Protein AF-A0AAD5Y6G9-F1 (afdb_monomer_lite)

Structure (mmCIF, N/CA/C/O backbone):
data_AF-A0AAD5Y6G9-F1
#
_entry.id   AF-A0AAD5Y6G9-F1
#
loop_
_atom_site.group_PDB
_atom_site.id
_atom_site.type_symbol
_atom_site.label_atom_id
_atom_site.label_alt_id
_atom_site.label_comp_id
_atom_site.label_asym_id
_atom_site.label_entity_id
_atom_site.label_seq_id
_atom_site.pdbx_PDB_ins_code
_atom_site.Cartn_x
_atom_site.Cartn_y
_atom_site.Cartn_z
_atom_site.occupancy
_atom_site.B_iso_or_equiv
_atom_site.auth_seq_id
_atom_site.auth_comp_id
_atom_site.auth_asym_id
_atom_site.auth_atom_id
_atom_site.pdbx_PDB_model_num
ATOM 1 N N . MET A 1 1 ? 22.930 -16.670 -35.985 1.00 41.59 1 MET A N 1
ATOM 2 C CA . MET A 1 1 ? 23.671 -15.405 -35.777 1.00 41.59 1 MET A CA 1
ATOM 3 C C . MET A 1 1 ? 22.988 -14.618 -34.659 1.00 41.59 1 MET A C 1
ATOM 5 O O . MET A 1 1 ? 22.181 -13.734 -34.902 1.00 41.59 1 MET A O 1
ATOM 9 N N . ILE A 1 2 ? 23.241 -15.042 -33.420 1.00 37.28 2 ILE A N 1
ATOM 10 C CA . ILE A 1 2 ? 22.663 -14.499 -32.184 1.00 37.28 2 ILE A CA 1
ATOM 11 C C . ILE A 1 2 ? 23.531 -13.312 -31.764 1.00 37.28 2 ILE A C 1
ATOM 13 O O . ILE A 1 2 ? 24.678 -13.501 -31.360 1.00 37.28 2 ILE A O 1
ATOM 17 N N . ARG A 1 3 ? 23.022 -12.082 -31.892 1.00 32.88 3 ARG A N 1
ATOM 18 C CA . ARG A 1 3 ? 23.710 -10.903 -31.353 1.00 32.88 3 ARG A CA 1
ATOM 19 C C . ARG A 1 3 ? 23.477 -10.851 -29.844 1.00 32.88 3 ARG A C 1
ATOM 21 O O . ARG A 1 3 ? 22.443 -10.381 -29.385 1.00 32.88 3 ARG A O 1
ATOM 28 N N . ARG A 1 4 ? 24.460 -11.347 -29.086 1.00 37.88 4 ARG A N 1
ATOM 29 C CA . ARG A 1 4 ? 24.641 -11.032 -27.663 1.00 37.88 4 ARG A CA 1
ATOM 30 C C . ARG A 1 4 ? 24.775 -9.512 -27.534 1.00 37.88 4 ARG A C 1
ATOM 32 O O . ARG A 1 4 ? 25.824 -8.963 -27.858 1.00 37.88 4 ARG A O 1
ATOM 39 N N . VAL A 1 5 ? 23.717 -8.833 -27.100 1.00 40.75 5 VAL A N 1
ATOM 40 C CA . VAL A 1 5 ? 23.843 -7.476 -26.558 1.00 40.75 5 VAL A CA 1
ATOM 41 C C . VAL A 1 5 ? 24.524 -7.584 -25.193 1.00 40.75 5 VAL A C 1
ATOM 43 O O . VAL A 1 5 ? 24.158 -8.460 -24.405 1.00 40.75 5 VAL A O 1
ATOM 46 N N . PRO A 1 6 ? 25.560 -6.775 -24.929 1.00 34.53 6 PRO A N 1
ATOM 47 C CA . PRO A 1 6 ? 26.342 -6.890 -23.713 1.00 34.53 6 PRO A CA 1
ATOM 48 C C . PRO A 1 6 ? 25.451 -6.610 -22.506 1.00 34.53 6 PRO A C 1
ATOM 50 O O . PRO A 1 6 ? 24.761 -5.593 -22.442 1.00 34.53 6 PRO A O 1
ATOM 53 N N . PHE A 1 7 ? 25.508 -7.530 -21.545 1.00 39.62 7 PHE A N 1
ATOM 54 C CA . PHE A 1 7 ? 25.042 -7.389 -20.173 1.00 39.62 7 PHE A CA 1
ATOM 55 C C . PHE A 1 7 ? 25.873 -6.282 -19.504 1.00 39.62 7 PHE A C 1
ATOM 57 O O . PHE A 1 7 ? 26.798 -6.537 -18.736 1.00 39.62 7 PHE A O 1
ATOM 64 N N . GLN A 1 8 ? 25.624 -5.029 -19.892 1.00 39.97 8 GLN A N 1
ATOM 65 C CA . GLN A 1 8 ? 26.139 -3.873 -19.184 1.00 39.97 8 GLN A CA 1
ATOM 66 C C . GLN A 1 8 ? 25.417 -3.824 -17.849 1.00 39.97 8 GLN A C 1
ATOM 68 O O . GLN A 1 8 ? 24.223 -3.553 -17.756 1.00 39.97 8 GLN A O 1
ATOM 73 N N . LEU A 1 9 ? 26.196 -4.156 -16.830 1.00 42.56 9 LEU A N 1
ATOM 74 C CA . LEU A 1 9 ? 25.946 -4.003 -15.413 1.00 42.56 9 LEU A CA 1
ATOM 75 C C . LEU A 1 9 ? 25.438 -2.574 -15.136 1.00 42.56 9 LEU A C 1
ATOM 77 O O . LEU A 1 9 ? 26.214 -1.645 -14.907 1.00 42.56 9 LEU A O 1
ATOM 81 N N . ILE A 1 10 ? 24.122 -2.381 -15.203 1.00 44.53 10 ILE A N 1
ATOM 82 C CA . ILE A 1 10 ? 23.460 -1.144 -14.792 1.00 44.53 10 ILE A CA 1
ATOM 83 C C . ILE A 1 10 ? 23.625 -1.064 -13.280 1.00 44.53 10 ILE A C 1
ATOM 85 O O . ILE A 1 10 ? 22.983 -1.792 -12.525 1.00 44.53 10 ILE A O 1
ATOM 89 N N . LYS A 1 11 ? 24.544 -0.203 -12.834 1.00 32.78 11 LYS A N 1
ATOM 90 C CA . LYS A 1 11 ? 24.701 0.127 -11.419 1.00 32.78 11 LYS A CA 1
ATOM 91 C C . LYS A 1 11 ? 23.353 0.657 -10.900 1.00 32.78 11 LYS A C 1
ATOM 93 O O . LYS A 1 11 ? 22.918 1.714 -11.361 1.00 32.78 11 LYS A O 1
ATOM 98 N N . PRO A 1 12 ? 22.716 -0.005 -9.920 1.00 44.34 12 PRO A N 1
ATOM 99 C CA . PRO A 1 12 ? 21.360 0.315 -9.466 1.00 44.34 12 PRO A CA 1
ATOM 100 C C . PRO A 1 12 ? 21.235 1.641 -8.687 1.00 44.34 12 PRO A C 1
ATOM 102 O O . PRO A 1 12 ? 20.154 1.955 -8.205 1.00 44.34 12 PRO A O 1
ATOM 105 N N . GLN A 1 13 ? 22.300 2.445 -8.560 1.00 43.25 13 GLN A N 1
ATOM 106 C CA . GLN A 1 13 ? 22.300 3.658 -7.725 1.00 43.25 13 GLN A CA 1
ATOM 107 C C . GLN A 1 13 ? 22.278 5.008 -8.470 1.00 43.25 13 GLN A C 1
ATOM 109 O O . GLN A 1 13 ? 22.077 6.032 -7.824 1.00 43.25 13 GLN A O 1
ATOM 114 N N . TYR A 1 14 ? 22.429 5.070 -9.801 1.00 45.09 14 TYR A N 1
ATOM 115 C CA . TYR A 1 14 ? 22.609 6.366 -10.496 1.00 45.09 14 TYR A CA 1
ATOM 116 C C . TYR A 1 14 ? 21.434 6.846 -11.364 1.00 45.09 14 TYR A C 1
ATOM 118 O O . TYR A 1 14 ? 21.428 8.002 -11.784 1.00 45.09 14 TYR A O 1
ATOM 126 N N . GLN A 1 15 ? 20.390 6.037 -11.559 1.00 44.78 15 GLN A N 1
ATOM 127 C CA . GLN A 1 15 ? 19.174 6.466 -12.272 1.00 44.78 15 GLN A CA 1
ATOM 128 C C . GLN A 1 15 ? 18.198 7.252 -11.366 1.00 44.78 15 GLN A C 1
ATOM 130 O O . GLN A 1 15 ? 17.285 7.911 -11.858 1.00 44.78 15 GLN A O 1
ATOM 135 N N . CYS A 1 16 ? 18.391 7.232 -10.040 1.00 43.19 16 CYS A N 1
ATOM 136 C CA . CYS A 1 16 ? 17.477 7.878 -9.089 1.00 43.19 16 CYS A CA 1
ATOM 137 C C . CYS A 1 16 ? 17.614 9.410 -9.019 1.00 43.19 16 CYS A C 1
ATOM 139 O O . CYS A 1 16 ? 16.714 10.073 -8.510 1.00 43.19 16 CYS A O 1
ATOM 141 N N . ARG A 1 17 ? 18.703 10.014 -9.530 1.00 45.12 17 ARG A N 1
ATOM 142 C CA . ARG A 1 17 ? 18.962 11.455 -9.321 1.00 45.12 17 ARG A CA 1
ATOM 143 C C . ARG A 1 17 ? 18.499 12.381 -10.451 1.00 45.12 17 ARG A C 1
ATOM 145 O O . ARG A 1 17 ? 18.230 13.548 -10.177 1.00 45.12 17 ARG A O 1
ATOM 152 N N . SER A 1 18 ? 18.356 11.907 -11.694 1.00 42.53 18 SER A N 1
ATOM 153 C CA . SER A 1 18 ? 17.801 12.743 -12.781 1.00 42.53 18 SER A CA 1
ATOM 154 C C . SER A 1 18 ? 16.269 12.725 -12.817 1.00 42.53 18 SER A C 1
ATOM 156 O O . SER A 1 18 ? 15.650 13.701 -13.236 1.00 42.53 18 SER A O 1
ATOM 158 N N . MET A 1 19 ? 15.645 11.661 -12.304 1.00 46.53 19 MET A N 1
ATOM 159 C CA . MET A 1 19 ? 14.195 11.467 -12.370 1.00 46.53 19 MET A CA 1
ATOM 160 C C . MET A 1 19 ? 13.422 12.269 -11.314 1.00 46.53 19 MET A C 1
ATOM 162 O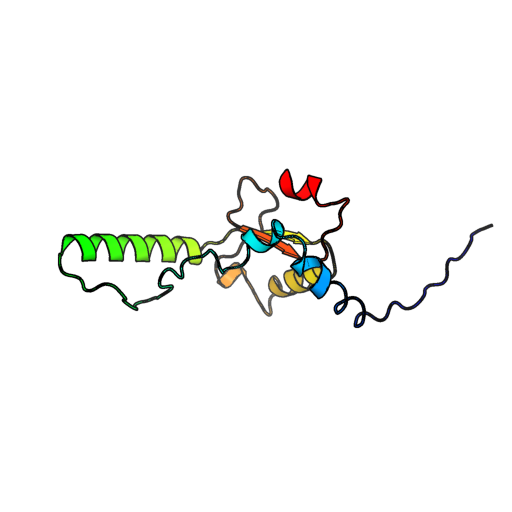 O . MET A 1 19 ? 12.284 12.662 -11.548 1.00 46.53 19 MET A O 1
ATOM 166 N N . MET A 1 20 ? 14.071 12.625 -10.200 1.00 44.78 20 MET A N 1
ATOM 167 C CA . MET A 1 20 ? 13.506 13.547 -9.205 1.00 44.78 20 MET A CA 1
ATOM 168 C C . MET A 1 20 ? 13.306 14.970 -9.755 1.00 44.78 20 MET A C 1
ATOM 170 O O . MET A 1 20 ? 12.539 15.750 -9.196 1.00 44.78 20 MET A O 1
ATOM 174 N N . ARG A 1 21 ? 13.988 15.315 -10.858 1.00 44.25 21 ARG A N 1
ATOM 175 C CA . ARG A 1 21 ? 13.839 16.605 -11.544 1.00 44.25 21 ARG A CA 1
ATOM 176 C C . ARG A 1 21 ? 12.679 16.601 -12.551 1.00 44.25 21 ARG A C 1
ATOM 178 O O . ARG A 1 21 ? 12.057 17.640 -12.721 1.00 44.25 21 ARG A O 1
ATOM 185 N N . LEU A 1 22 ? 12.360 15.446 -13.145 1.00 45.53 22 LEU A N 1
ATOM 186 C CA . LEU A 1 22 ? 11.251 15.276 -14.099 1.00 45.53 22 LEU A CA 1
ATOM 187 C C . LEU A 1 22 ? 9.878 15.179 -13.422 1.00 45.53 22 LEU A C 1
ATOM 189 O O . LEU A 1 22 ? 8.899 15.673 -13.961 1.00 45.53 22 LEU A O 1
ATOM 193 N N . ILE A 1 23 ? 9.809 14.648 -12.197 1.00 52.72 23 ILE A N 1
ATOM 194 C CA . ILE A 1 23 ? 8.569 14.655 -11.396 1.00 52.72 23 ILE A CA 1
ATOM 195 C C . ILE A 1 23 ? 8.151 16.093 -11.022 1.00 52.72 23 ILE A C 1
ATOM 197 O O . ILE A 1 23 ? 6.982 16.368 -10.780 1.00 52.72 23 ILE A O 1
ATOM 201 N N . LYS A 1 24 ? 9.097 17.042 -10.996 1.00 46.53 24 LYS A N 1
ATOM 202 C CA . LYS A 1 24 ? 8.860 18.423 -10.549 1.00 46.53 24 LYS A CA 1
ATOM 203 C C . LYS A 1 24 ? 8.286 19.344 -11.637 1.00 46.53 24 LYS A C 1
ATOM 205 O O . LYS A 1 24 ? 7.863 20.448 -11.309 1.00 46.53 24 LYS A O 1
ATOM 210 N N . THR A 1 25 ? 8.296 18.923 -12.905 1.00 45.91 25 THR A N 1
ATOM 211 C CA . THR A 1 25 ? 7.834 19.728 -14.053 1.00 45.91 25 THR A CA 1
ATOM 212 C C . THR A 1 25 ? 6.416 19.394 -14.514 1.00 45.91 25 THR A C 1
ATOM 214 O O . THR A 1 25 ? 5.770 20.248 -15.119 1.00 45.91 25 THR A O 1
ATOM 217 N N . ASP A 1 26 ? 5.891 18.220 -14.162 1.00 41.53 26 ASP A N 1
ATOM 218 C CA . ASP A 1 26 ? 4.529 17.819 -14.516 1.00 41.53 26 ASP A CA 1
ATOM 219 C C . ASP A 1 26 ? 3.573 18.201 -13.379 1.00 41.53 26 ASP A C 1
ATOM 221 O O . ASP A 1 26 ? 3.256 17.410 -12.492 1.00 41.53 26 ASP A O 1
ATOM 225 N N . LYS A 1 27 ? 3.122 19.459 -13.410 1.00 45.88 27 LYS A N 1
ATOM 226 C CA . LYS A 1 27 ? 2.207 20.093 -12.436 1.00 45.88 27 LYS A CA 1
ATOM 227 C C . LYS A 1 27 ? 0.919 19.289 -12.155 1.00 45.88 27 LYS A C 1
ATOM 229 O O . LYS A 1 27 ? 0.301 19.473 -11.113 1.00 45.88 27 LYS A O 1
ATOM 234 N N . GLU A 1 28 ? 0.546 18.393 -13.068 1.00 47.81 28 GLU A N 1
ATOM 235 C CA . GLU A 1 28 ? -0.618 17.500 -12.977 1.00 47.81 28 GLU A CA 1
ATOM 236 C C . GLU A 1 28 ? -0.390 16.256 -12.100 1.00 47.81 28 GLU A C 1
ATOM 238 O O . GLU A 1 28 ? -1.352 15.691 -11.600 1.00 47.81 28 GLU A O 1
ATOM 243 N N . LEU A 1 29 ? 0.852 15.795 -11.891 1.00 47.28 29 LEU A N 1
ATOM 244 C CA . LEU A 1 29 ? 1.124 14.626 -11.033 1.00 47.28 29 LEU A CA 1
ATOM 245 C C . LEU A 1 29 ? 1.381 15.027 -9.570 1.00 47.28 29 LEU A C 1
ATOM 247 O O . LEU A 1 29 ? 1.244 14.206 -8.666 1.00 47.28 29 LEU A O 1
ATOM 251 N N . SER A 1 30 ? 1.721 16.300 -9.331 1.00 43.31 30 SER A N 1
ATOM 252 C CA . SER A 1 30 ? 1.865 16.876 -7.989 1.00 43.31 30 SER A CA 1
ATOM 253 C C . SER A 1 30 ? 0.535 17.166 -7.292 1.00 43.31 30 SER A C 1
ATOM 255 O O . SER A 1 30 ? 0.555 17.545 -6.131 1.00 43.31 30 SER A O 1
ATOM 257 N N . SER A 1 31 ? -0.618 16.982 -7.943 1.00 43.75 31 SER A N 1
ATOM 258 C CA . SER A 1 31 ? -1.930 17.108 -7.283 1.00 43.75 31 SER A CA 1
ATOM 259 C C . SER A 1 31 ? -2.228 15.958 -6.308 1.00 43.75 31 SER A C 1
ATOM 261 O O . SER A 1 31 ? -3.185 16.026 -5.545 1.00 43.75 31 SER A O 1
ATOM 263 N N . PHE A 1 32 ? -1.416 14.892 -6.328 1.00 48.44 32 PHE A N 1
ATOM 264 C CA . PHE A 1 32 ? -1.393 13.859 -5.287 1.00 48.44 32 PHE A CA 1
ATOM 265 C C . PHE A 1 32 ? -0.342 14.138 -4.201 1.00 48.44 32 PHE A C 1
ATOM 267 O O . PHE A 1 32 ? -0.230 13.356 -3.254 1.00 48.44 32 PHE A O 1
ATOM 274 N N . ASP A 1 33 ? 0.428 15.233 -4.301 1.00 45.22 33 ASP A N 1
ATOM 275 C CA . ASP A 1 33 ? 1.220 15.686 -3.163 1.00 45.22 33 ASP A CA 1
ATOM 276 C C . ASP A 1 33 ? 0.249 16.025 -2.032 1.00 45.22 33 ASP A C 1
ATOM 278 O O . ASP A 1 33 ? -0.720 16.763 -2.200 1.00 45.22 33 ASP A O 1
ATOM 282 N N . THR A 1 34 ? 0.578 15.565 -0.833 1.00 50.59 34 THR A N 1
ATOM 283 C CA . THR A 1 34 ? -0.098 15.814 0.450 1.00 50.59 34 THR A CA 1
ATOM 284 C C . THR A 1 34 ? -0.267 17.311 0.799 1.00 50.59 34 THR A C 1
ATOM 286 O O . THR A 1 34 ? -0.695 17.648 1.894 1.00 50.59 34 THR A O 1
ATOM 289 N N . LYS A 1 35 ? 0.089 18.231 -0.106 1.00 44.16 35 LYS A N 1
ATOM 290 C CA . LYS A 1 35 ? -0.000 19.688 0.035 1.00 44.16 35 LYS A CA 1
ATOM 291 C C . LYS A 1 35 ? -1.430 20.213 -0.114 1.00 44.16 35 LYS A C 1
ATOM 293 O O . LYS A 1 35 ? -1.748 21.213 0.519 1.00 44.16 35 LYS A O 1
ATOM 298 N N . ASP A 1 36 ? -2.279 19.519 -0.875 1.00 44.66 36 ASP A N 1
ATOM 299 C CA . ASP A 1 36 ? -3.714 19.836 -0.989 1.00 44.66 36 ASP A CA 1
ATOM 300 C C . ASP A 1 36 ? -4.563 19.064 0.032 1.00 44.66 36 ASP A C 1
ATOM 302 O O . ASP A 1 36 ? -5.728 19.388 0.280 1.00 44.66 36 ASP A O 1
ATOM 306 N N . ALA A 1 37 ? -3.965 18.067 0.692 1.00 49.12 37 ALA A N 1
ATOM 307 C CA . ALA A 1 37 ? -4.550 17.473 1.876 1.00 49.12 37 ALA A CA 1
ATOM 308 C C . ALA A 1 37 ? -4.457 18.505 2.999 1.00 49.12 37 ALA A C 1
ATOM 310 O O . ALA A 1 37 ? -3.429 18.645 3.662 1.00 49.12 37 ALA A O 1
ATOM 311 N N . LYS A 1 38 ? -5.550 19.239 3.232 1.00 41.28 38 LYS A N 1
ATOM 312 C CA . LYS A 1 38 ? -5.733 19.958 4.493 1.00 41.28 38 LYS A CA 1
ATOM 313 C C . LYS A 1 38 ? -5.432 18.934 5.592 1.00 41.28 38 LYS A C 1
ATOM 315 O O . LYS A 1 38 ? -6.121 17.910 5.592 1.00 41.28 38 LYS A O 1
ATOM 320 N N . PRO A 1 39 ? -4.414 19.134 6.453 1.00 46.94 39 PRO A N 1
ATOM 321 C CA . PRO A 1 39 ? -4.134 18.194 7.521 1.00 46.94 39 PRO A CA 1
ATOM 322 C C . PRO A 1 39 ? -5.385 18.149 8.387 1.00 46.94 39 PRO A C 1
ATOM 324 O O . PRO A 1 39 ? -5.659 19.053 9.174 1.00 46.94 39 PRO A O 1
ATOM 327 N N . GLN A 1 40 ? -6.208 17.131 8.161 1.00 54.09 40 GLN A N 1
ATOM 328 C CA . GLN A 1 40 ? -7.249 16.793 9.098 1.00 54.09 40 GLN A CA 1
ATOM 329 C C . GLN A 1 40 ? -6.498 16.235 10.301 1.00 54.09 40 GLN A C 1
ATOM 331 O O . GLN A 1 40 ? -5.558 15.460 10.105 1.00 54.09 40 GLN A O 1
ATOM 336 N N . PRO A 1 41 ? -6.830 16.669 11.521 1.00 46.47 41 PRO A N 1
ATOM 337 C CA . PRO A 1 41 ? -6.154 16.209 12.724 1.00 46.47 41 PRO A CA 1
ATOM 338 C C . PRO A 1 41 ? -6.205 14.676 12.787 1.00 46.47 41 PRO A C 1
ATOM 340 O O . PRO A 1 41 ? -7.230 14.096 13.135 1.00 46.47 41 PRO A O 1
ATOM 343 N N . VAL A 1 42 ? -5.106 14.014 12.413 1.00 59.53 42 VAL A N 1
ATOM 344 C CA . VAL A 1 42 ? -4.951 12.561 12.515 1.00 59.53 42 VAL A CA 1
ATOM 345 C C . VAL A 1 42 ? -4.563 12.250 13.939 1.00 59.53 42 VAL A C 1
ATOM 347 O O . VAL A 1 42 ? -3.393 12.168 14.294 1.00 59.53 42 VAL A O 1
ATOM 350 N N . ASN A 1 43 ? -5.570 12.158 14.790 1.00 55.44 43 ASN A N 1
ATOM 351 C CA . ASN A 1 43 ? -5.333 12.014 16.203 1.00 55.44 43 ASN A CA 1
ATOM 352 C C . ASN A 1 43 ? -6.136 10.851 16.770 1.00 55.44 43 ASN A C 1
ATOM 354 O O . ASN A 1 43 ? -7.335 10.777 16.512 1.00 55.44 43 ASN A O 1
ATOM 358 N N . PRO A 1 44 ? -5.527 9.997 17.611 1.00 57.81 44 PRO A N 1
ATOM 359 C CA . PRO A 1 44 ? -6.303 9.085 18.442 1.00 57.81 44 PRO A CA 1
ATOM 360 C C . PRO A 1 44 ? -7.092 9.848 19.536 1.00 57.81 44 PRO A C 1
ATOM 362 O O . PRO A 1 44 ? -8.094 9.331 20.010 1.00 57.81 44 PRO A O 1
ATOM 365 N N . PHE A 1 45 ? -6.666 11.075 19.904 1.00 51.47 45 PHE A N 1
ATOM 366 C CA . PHE A 1 45 ? -7.318 12.084 20.775 1.00 51.47 45 PHE A CA 1
ATOM 367 C C . PHE A 1 45 ? -6.481 13.398 20.726 1.00 51.47 45 PHE A C 1
ATOM 369 O O . PHE A 1 45 ? -5.551 13.558 21.509 1.00 51.47 45 PHE A O 1
ATOM 376 N N . ASN A 1 46 ? -6.693 14.327 19.781 1.00 48.78 46 ASN A N 1
ATOM 377 C CA . ASN A 1 46 ? -5.972 15.622 19.735 1.00 48.78 46 ASN A CA 1
ATOM 378 C C . ASN A 1 46 ? -6.802 16.665 18.937 1.00 48.78 46 ASN A C 1
ATOM 380 O O . ASN A 1 46 ? -7.256 16.430 17.815 1.00 48.78 46 ASN A O 1
ATOM 384 N N . LEU A 1 47 ? -7.133 17.770 19.607 1.00 59.72 47 LEU A N 1
ATOM 385 C CA . LEU A 1 47 ? -8.139 18.766 19.220 1.00 59.72 47 LEU A CA 1
ATOM 386 C C . LEU A 1 47 ? -7.488 19.979 18.543 1.00 59.72 47 LEU A C 1
ATOM 388 O O . LEU A 1 47 ? -6.530 20.529 19.082 1.00 59.72 47 LEU A O 1
ATOM 392 N N . PRO A 1 48 ? -8.107 20.506 17.472 1.00 57.41 48 PRO A N 1
ATOM 393 C CA . PRO A 1 48 ? -8.063 21.944 17.223 1.00 57.41 48 PRO A CA 1
ATOM 394 C C . PRO A 1 48 ? -9.432 22.487 16.774 1.00 57.41 48 PRO A C 1
ATOM 396 O O . PRO A 1 48 ? -9.578 22.958 15.649 1.00 57.41 48 PRO A O 1
ATOM 399 N N . LYS A 1 49 ? -10.455 22.421 17.636 1.00 57.12 49 LYS A N 1
ATOM 400 C CA . LYS A 1 49 ? -11.645 23.290 17.555 1.00 57.12 49 LYS A CA 1
ATOM 401 C C . LYS A 1 49 ? -12.110 23.612 18.979 1.00 57.12 49 LYS A C 1
ATOM 403 O O . LYS A 1 49 ? -12.307 22.667 19.743 1.00 57.12 49 LYS A O 1
ATOM 408 N N . PRO A 1 50 ? -12.261 24.892 19.367 1.00 58.06 50 PRO A N 1
ATOM 409 C CA . PRO A 1 50 ? -12.931 25.225 20.617 1.00 58.06 50 PRO A CA 1
ATOM 410 C C . PRO A 1 50 ? -14.378 24.734 20.512 1.00 58.06 50 PRO A C 1
ATOM 412 O O . PRO A 1 50 ? -15.140 25.198 19.669 1.00 58.06 50 PRO A O 1
ATOM 415 N N . LEU A 1 51 ? -14.714 23.726 21.312 1.00 62.50 51 LEU A N 1
ATOM 416 C CA . LEU A 1 51 ? -16.044 23.133 21.359 1.00 62.50 51 LEU A CA 1
ATOM 417 C C . LEU A 1 51 ? -16.965 24.072 22.130 1.00 62.50 51 LEU A C 1
ATOM 419 O O . LEU A 1 51 ? -16.930 24.107 23.357 1.00 62.50 51 LEU A O 1
ATOM 423 N N . ASN A 1 52 ? -17.777 24.833 21.404 1.00 67.19 52 ASN A N 1
ATOM 424 C CA . ASN A 1 52 ? -18.737 25.753 22.013 1.00 67.19 52 ASN A CA 1
ATOM 425 C C . ASN A 1 52 ? -20.106 25.086 22.236 1.00 67.19 52 ASN A C 1
ATOM 427 O O . ASN A 1 52 ? -20.898 25.569 23.038 1.00 67.19 52 ASN A O 1
ATOM 431 N N . ASN A 1 53 ? -20.376 23.964 21.553 1.00 77.81 53 ASN A N 1
ATOM 432 C CA . ASN A 1 53 ? -21.687 23.316 21.508 1.00 77.81 53 ASN A CA 1
ATOM 433 C C . ASN A 1 53 ? -21.593 21.790 21.692 1.00 77.81 53 ASN A C 1
ATOM 435 O O . ASN A 1 53 ? -20.746 21.131 21.088 1.00 77.81 53 ASN A O 1
ATOM 439 N N . ALA A 1 54 ? -22.531 21.198 22.442 1.00 77.12 54 ALA A N 1
ATOM 440 C CA . ALA A 1 54 ? -22.620 19.740 22.628 1.00 77.12 54 ALA A CA 1
ATOM 441 C C . ALA A 1 54 ? -22.836 18.974 21.306 1.00 77.12 54 ALA A C 1
ATOM 443 O O . ALA A 1 54 ? -22.347 17.857 21.139 1.00 77.12 54 ALA A O 1
ATOM 444 N N . ALA A 1 55 ? -23.522 19.594 20.340 1.00 80.00 55 ALA A N 1
ATOM 445 C CA . ALA A 1 55 ? -23.715 19.031 19.006 1.00 80.00 55 ALA A CA 1
ATOM 446 C C . ALA A 1 55 ? -22.395 18.910 18.222 1.00 80.00 55 ALA A C 1
ATOM 448 O O . ALA A 1 55 ? -22.170 17.912 17.543 1.00 80.00 55 ALA A O 1
ATOM 449 N N . GLU A 1 56 ? -21.488 19.882 18.352 1.00 78.00 56 GLU A N 1
ATOM 450 C CA . GLU A 1 56 ? -20.174 19.832 17.698 1.00 78.00 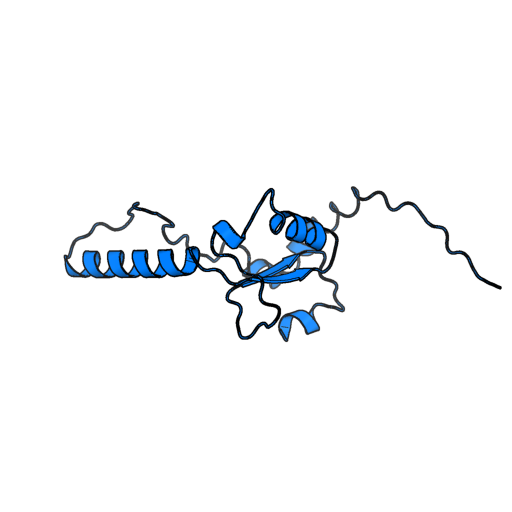56 GLU A CA 1
ATOM 451 C C . GLU A 1 56 ? -19.303 18.722 18.288 1.00 78.00 56 GLU A C 1
ATOM 453 O O . GLU A 1 56 ? -18.607 18.034 17.545 1.00 78.00 56 GLU A O 1
ATOM 458 N N . PHE A 1 57 ? -19.402 18.479 19.599 1.00 77.75 57 PHE A N 1
ATOM 459 C CA . PHE A 1 57 ? -18.710 17.364 20.245 1.00 77.75 57 PHE A CA 1
ATOM 460 C C . PHE A 1 57 ? -19.155 16.018 19.668 1.00 77.75 57 PHE A C 1
ATOM 462 O O . PHE A 1 57 ? -18.316 15.224 19.246 1.00 77.75 57 PHE A O 1
ATOM 469 N N . ALA A 1 58 ? -20.467 15.791 19.568 1.00 80.94 58 ALA A N 1
ATOM 470 C CA . ALA A 1 58 ? -21.018 14.557 19.012 1.00 80.94 58 ALA A CA 1
ATOM 471 C C . ALA A 1 58 ? -20.624 14.335 17.539 1.00 80.94 58 ALA A C 1
ATOM 473 O O . ALA A 1 58 ? -20.314 13.216 17.141 1.00 80.94 58 ALA A O 1
ATOM 474 N N . LEU A 1 59 ? -20.586 15.393 16.724 1.00 80.81 59 LEU A N 1
ATOM 475 C CA . LEU A 1 59 ? -20.137 15.281 15.334 1.00 80.81 59 LEU A CA 1
ATOM 476 C C . LEU A 1 59 ? -18.648 14.920 15.249 1.00 80.81 59 LEU A C 1
ATOM 478 O O . LEU A 1 59 ? -18.271 14.058 14.459 1.00 80.81 59 LEU A O 1
ATOM 482 N N . THR A 1 60 ? -17.806 15.517 16.100 1.00 77.88 60 THR A N 1
ATOM 483 C CA . THR A 1 60 ? -16.365 15.216 16.109 1.00 77.88 60 THR A CA 1
ATOM 484 C C . THR A 1 60 ? -16.047 13.787 16.544 1.00 77.88 60 THR A C 1
ATOM 486 O O . THR A 1 60 ? -15.134 13.184 15.983 1.00 77.88 60 THR A O 1
ATOM 489 N N . THR A 1 61 ? -16.795 13.224 17.499 1.00 79.12 61 THR A N 1
ATOM 490 C CA . THR A 1 61 ? -16.593 11.839 17.952 1.00 79.12 61 THR A CA 1
ATOM 491 C C . THR A 1 61 ? -17.036 10.824 16.901 1.00 79.12 61 THR A C 1
ATOM 493 O O . THR A 1 61 ? -16.386 9.796 16.715 1.00 79.12 61 THR A O 1
ATOM 496 N N . ILE A 1 62 ? -18.109 11.112 16.162 1.00 82.88 62 ILE A N 1
ATOM 497 C CA . ILE A 1 62 ? -18.534 10.268 15.041 1.00 82.88 62 ILE A CA 1
ATOM 498 C C . ILE A 1 62 ? -17.491 10.315 13.918 1.00 82.88 62 ILE A C 1
ATOM 500 O O . ILE A 1 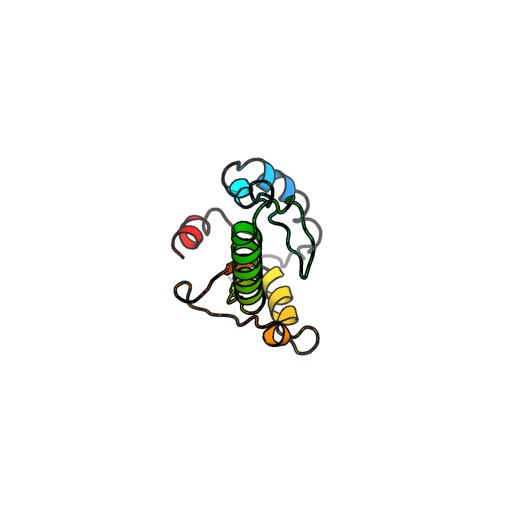62 ? -17.061 9.261 13.447 1.00 82.88 62 ILE A O 1
ATOM 504 N N . ASP A 1 63 ? -17.018 11.505 13.535 1.00 78.88 63 ASP A N 1
ATOM 505 C CA . ASP A 1 63 ? -15.961 11.648 12.525 1.00 78.88 63 ASP A CA 1
ATOM 506 C C . ASP A 1 63 ? -14.669 10.926 12.936 1.00 78.88 63 ASP A C 1
ATOM 508 O O . ASP A 1 63 ? -14.017 10.288 12.104 1.00 78.88 63 ASP A O 1
ATOM 512 N N . SER A 1 64 ? -14.297 10.969 14.221 1.00 76.19 64 SER A N 1
ATOM 513 C CA . SER A 1 64 ? -13.104 10.269 14.705 1.00 76.19 64 SER A CA 1
ATOM 514 C C . SER A 1 64 ? -13.245 8.752 14.600 1.00 76.19 64 SER A C 1
ATOM 516 O O . SER A 1 64 ? -12.301 8.083 14.186 1.00 76.19 64 SER A O 1
ATOM 518 N N . ILE A 1 65 ? -14.426 8.204 14.905 1.00 82.94 65 ILE A N 1
ATOM 519 C CA . ILE A 1 65 ? -14.701 6.767 14.760 1.00 82.94 65 ILE A CA 1
ATOM 520 C C . ILE A 1 65 ? -14.660 6.358 13.283 1.00 82.94 65 ILE A C 1
ATOM 522 O O . ILE A 1 65 ? -14.022 5.367 12.936 1.00 82.94 65 ILE A O 1
ATOM 526 N N . VAL A 1 66 ? -15.283 7.131 12.392 1.00 83.38 66 VAL A N 1
ATOM 527 C CA . VAL A 1 66 ? -15.295 6.831 10.951 1.00 83.38 66 VAL A CA 1
ATOM 528 C C . VAL A 1 66 ? -13.877 6.839 10.370 1.00 83.38 66 VAL A C 1
ATOM 530 O O . VAL A 1 66 ? -13.510 5.943 9.609 1.00 83.38 66 VAL A O 1
ATOM 533 N N . ASN A 1 67 ? -13.050 7.815 10.746 1.00 81.75 67 ASN A N 1
ATOM 534 C CA . ASN A 1 67 ? -11.664 7.893 10.284 1.00 81.75 67 ASN A CA 1
ATOM 535 C C . ASN A 1 67 ? -10.778 6.798 10.889 1.00 81.75 67 ASN A C 1
ATOM 537 O O . ASN A 1 67 ? -9.890 6.285 10.203 1.00 81.75 67 ASN A O 1
ATOM 541 N N . TYR A 1 68 ? -11.048 6.396 12.132 1.00 81.81 68 TYR A N 1
ATOM 542 C CA . TYR A 1 68 ? -10.405 5.239 12.744 1.00 81.81 68 TYR A CA 1
ATOM 543 C C . TYR A 1 68 ? -10.687 3.967 11.938 1.00 81.81 68 TYR A C 1
ATOM 545 O O . TYR A 1 68 ? -9.744 3.289 11.540 1.00 81.81 68 TYR A O 1
ATOM 553 N N . VAL A 1 69 ? -11.955 3.709 11.593 1.00 85.19 69 VAL A N 1
ATOM 554 C CA . VAL A 1 69 ? -12.359 2.532 10.801 1.00 85.19 69 VAL A CA 1
ATOM 555 C C . VAL A 1 69 ? -11.717 2.528 9.406 1.00 85.19 69 VAL A C 1
ATOM 557 O O . VAL A 1 69 ? -11.200 1.502 8.961 1.00 85.19 69 VAL A O 1
ATOM 560 N N . ARG A 1 70 ? -11.680 3.681 8.722 1.00 82.31 70 ARG A N 1
ATOM 561 C CA . ARG A 1 70 ? -11.017 3.812 7.408 1.00 82.31 70 ARG A CA 1
ATOM 562 C C . ARG A 1 70 ? -9.514 3.545 7.477 1.00 82.31 70 ARG A C 1
ATOM 564 O O . ARG A 1 70 ? -8.958 2.939 6.571 1.00 82.31 70 ARG A O 1
ATOM 571 N N . THR A 1 71 ? -8.855 3.985 8.547 1.00 79.38 71 THR A N 1
ATOM 572 C CA . THR A 1 71 ? -7.407 3.781 8.718 1.00 79.38 71 THR A CA 1
ATOM 573 C C . THR A 1 71 ? -7.085 2.352 9.157 1.00 79.38 71 THR A C 1
ATOM 575 O O . THR A 1 71 ? -6.039 1.825 8.795 1.00 79.38 71 THR A O 1
ATOM 578 N N . SER A 1 72 ? -7.980 1.704 9.911 1.00 83.19 72 SER A N 1
ATOM 579 C CA . SER A 1 72 ? -7.787 0.331 10.393 1.00 83.19 72 SER A CA 1
ATOM 580 C C . SER A 1 72 ? -8.043 -0.747 9.338 1.00 83.19 72 SER A C 1
ATOM 582 O O . SER A 1 72 ? -7.736 -1.908 9.582 1.00 83.19 72 SER A O 1
ATOM 584 N N . SER A 1 73 ? -8.651 -0.398 8.201 1.00 83.12 73 SER A N 1
ATOM 585 C CA . SER A 1 73 ? -8.972 -1.340 7.123 1.00 83.12 73 SER A CA 1
ATOM 586 C C . SER A 1 73 ? -8.731 -0.693 5.767 1.00 83.12 73 SER A C 1
ATOM 588 O O . SER A 1 73 ? -9.644 -0.186 5.128 1.00 83.12 73 SER A O 1
ATOM 590 N N . MET A 1 74 ? -7.469 -0.671 5.349 1.00 84.94 74 MET A N 1
ATOM 591 C CA . MET A 1 74 ? -7.095 -0.145 4.041 1.00 84.94 74 MET A CA 1
ATOM 592 C C . MET A 1 74 ? -6.874 -1.310 3.089 1.00 84.94 74 MET A C 1
ATOM 594 O O . MET A 1 74 ? -6.010 -2.149 3.337 1.00 84.94 74 MET A O 1
ATOM 598 N N . TRP A 1 75 ? -7.610 -1.362 1.980 1.00 90.62 75 TRP A N 1
ATOM 599 C CA . TRP A 1 75 ? -7.402 -2.383 0.952 1.00 90.62 75 TRP A CA 1
ATOM 600 C C . TRP A 1 75 ? -6.659 -1.795 -0.243 1.00 90.62 75 TRP A C 1
ATOM 602 O O . TRP A 1 75 ? -7.284 -1.245 -1.154 1.00 90.62 75 TRP A O 1
ATOM 612 N N . PRO A 1 76 ? -5.315 -1.858 -0.261 1.00 89.75 76 PRO A N 1
ATOM 613 C CA . PRO A 1 76 ? -4.552 -1.338 -1.369 1.00 89.75 76 PRO A CA 1
ATOM 614 C C . PRO A 1 76 ? -4.583 -2.277 -2.569 1.00 89.75 76 PRO A C 1
ATOM 616 O O . PRO A 1 76 ? -4.437 -3.499 -2.466 1.00 89.75 76 PRO A O 1
ATOM 619 N N . LEU A 1 77 ? -4.654 -1.666 -3.740 1.00 89.69 77 LEU A N 1
ATOM 620 C CA . LEU A 1 77 ? -4.285 -2.277 -4.994 1.00 89.69 77 LEU A CA 1
ATOM 621 C C . LEU A 1 77 ? -2.827 -1.954 -5.307 1.00 89.69 77 LEU A C 1
ATOM 623 O O . LEU A 1 77 ? -2.417 -0.793 -5.340 1.00 89.69 77 LEU A O 1
ATOM 627 N N . THR A 1 78 ? -2.034 -2.990 -5.555 1.00 89.00 78 THR A N 1
ATOM 628 C CA . THR A 1 78 ? -0.603 -2.862 -5.830 1.00 89.00 78 THR A CA 1
ATOM 629 C C . THR A 1 78 ? -0.298 -2.822 -7.318 1.00 89.00 78 THR A C 1
ATOM 631 O O . THR A 1 78 ? -0.500 -3.790 -8.046 1.00 89.00 78 THR A O 1
ATOM 634 N N . PHE A 1 79 ? 0.299 -1.717 -7.761 1.00 87.81 79 PHE A N 1
ATOM 635 C CA . PHE A 1 79 ? 0.928 -1.591 -9.072 1.00 87.81 79 PHE A CA 1
ATOM 636 C C . PHE A 1 79 ? 2.441 -1.716 -8.954 1.00 87.81 79 PHE A C 1
ATOM 638 O O . PHE A 1 79 ? 3.163 -0.726 -8.834 1.00 87.81 79 PHE A O 1
ATOM 645 N N . GLY A 1 80 ? 2.932 -2.953 -9.002 1.00 88.75 80 GLY A N 1
ATOM 646 C CA . GLY A 1 80 ? 4.364 -3.238 -9.046 1.00 88.75 80 GLY A CA 1
ATOM 647 C C . GLY A 1 80 ? 4.956 -3.001 -10.437 1.00 88.75 80 GLY A C 1
ATOM 648 O O . GLY A 1 80 ? 4.926 -3.898 -11.273 1.00 88.75 80 GLY A O 1
ATOM 649 N N . LEU A 1 81 ? 5.497 -1.806 -10.691 1.00 85.81 81 LEU A N 1
ATOM 650 C CA . LEU A 1 81 ? 6.053 -1.423 -11.999 1.00 85.81 81 LEU A CA 1
ATOM 651 C C . LEU A 1 81 ? 7.568 -1.641 -12.111 1.00 85.81 81 LEU A C 1
ATOM 653 O O . LEU A 1 81 ? 8.083 -1.831 -13.211 1.00 85.81 81 LEU A O 1
ATOM 657 N N . ALA A 1 82 ? 8.295 -1.580 -10.993 1.00 90.69 82 ALA A N 1
ATOM 658 C CA . ALA A 1 82 ? 9.751 -1.726 -10.967 1.00 90.69 82 ALA A CA 1
ATOM 659 C C . ALA A 1 82 ? 10.229 -2.369 -9.651 1.00 90.69 82 ALA A C 1
ATOM 661 O O . ALA A 1 82 ? 9.500 -3.121 -9.011 1.00 90.69 82 ALA A O 1
ATOM 662 N N . CYS A 1 83 ? 11.459 -2.071 -9.230 1.00 91.50 83 CYS A N 1
ATOM 663 C CA . CYS A 1 83 ? 12.090 -2.646 -8.039 1.00 91.50 83 CYS A CA 1
ATOM 664 C C . CYS A 1 83 ? 11.328 -2.399 -6.724 1.00 91.50 83 CYS A C 1
ATOM 666 O O . CYS A 1 83 ? 11.375 -3.258 -5.846 1.00 91.50 83 CYS A O 1
ATOM 668 N N . CYS A 1 84 ? 10.561 -1.311 -6.607 1.00 86.31 84 CYS A N 1
ATOM 669 C CA . CYS A 1 84 ? 9.726 -1.054 -5.427 1.00 86.31 84 CYS A CA 1
ATOM 670 C C . CYS A 1 84 ? 8.628 -2.119 -5.230 1.00 86.31 84 CYS A C 1
ATOM 672 O O . CYS A 1 84 ? 8.122 -2.287 -4.125 1.00 86.31 84 CYS A O 1
ATOM 674 N N . ALA A 1 85 ? 8.285 -2.890 -6.270 1.00 86.88 85 ALA A N 1
ATOM 675 C CA . ALA A 1 85 ? 7.378 -4.028 -6.145 1.00 86.88 85 ALA A CA 1
ATOM 676 C C . ALA A 1 85 ? 7.930 -5.106 -5.201 1.00 86.88 85 ALA A C 1
ATOM 678 O O . ALA A 1 85 ? 7.189 -5.667 -4.399 1.00 86.88 85 ALA A O 1
ATOM 679 N N . VAL A 1 86 ? 9.238 -5.367 -5.262 1.00 88.75 86 VAL A N 1
ATOM 680 C CA . VAL A 1 86 ? 9.894 -6.364 -4.405 1.00 88.75 86 VAL A CA 1
ATOM 681 C C . VAL A 1 86 ? 9.987 -5.858 -2.967 1.00 88.75 86 VAL A C 1
ATOM 683 O O . VAL A 1 86 ? 9.867 -6.643 -2.031 1.00 88.75 86 VAL A O 1
ATOM 686 N N . GLU A 1 87 ? 10.140 -4.552 -2.762 1.00 90.12 87 GLU A N 1
ATOM 687 C CA . GLU A 1 87 ? 10.071 -3.952 -1.424 1.00 90.12 87 GLU A CA 1
ATOM 688 C C . GLU A 1 87 ? 8.665 -4.103 -0.824 1.00 90.12 87 GLU A C 1
ATOM 690 O O . GLU A 1 87 ? 8.535 -4.503 0.332 1.00 90.12 87 GLU A O 1
ATOM 695 N N . MET A 1 88 ? 7.608 -3.917 -1.623 1.00 85.12 88 MET A N 1
ATOM 696 C CA . MET A 1 88 ? 6.234 -4.184 -1.177 1.00 85.12 88 MET A CA 1
ATOM 697 C C . MET A 1 88 ? 5.979 -5.662 -0.856 1.00 85.12 88 MET A C 1
ATOM 699 O O . MET A 1 88 ? 5.257 -5.956 0.091 1.00 85.12 88 MET A O 1
ATOM 703 N N . MET A 1 89 ? 6.579 -6.600 -1.598 1.00 87.56 89 MET A N 1
ATOM 704 C CA . MET A 1 89 ? 6.485 -8.032 -1.276 1.00 87.56 89 MET A CA 1
ATOM 705 C C . MET A 1 89 ? 7.155 -8.353 0.065 1.00 87.56 89 MET A C 1
ATOM 707 O O . MET A 1 89 ? 6.632 -9.151 0.836 1.00 87.56 89 MET A O 1
ATOM 711 N N . HIS A 1 90 ? 8.270 -7.692 0.390 1.00 89.62 90 HIS A N 1
ATOM 712 C CA . HIS A 1 90 ? 8.888 -7.814 1.713 1.00 89.62 90 HIS A CA 1
ATOM 713 C C . HIS A 1 90 ? 8.051 -7.163 2.819 1.00 89.62 90 HIS A C 1
ATOM 715 O O . HIS A 1 90 ? 8.063 -7.654 3.945 1.00 89.62 90 HIS A O 1
ATOM 721 N N . MET A 1 91 ? 7.285 -6.117 2.499 1.00 86.12 91 MET A N 1
ATOM 722 C CA . MET A 1 91 ? 6.256 -5.555 3.382 1.00 86.12 91 MET A CA 1
ATOM 723 C C . MET A 1 91 ? 5.033 -6.477 3.529 1.00 86.12 91 MET A C 1
ATOM 725 O O . MET A 1 91 ? 4.135 -6.191 4.301 1.00 86.12 91 MET A O 1
ATOM 729 N N . ALA A 1 92 ? 4.925 -7.561 2.760 1.00 86.06 92 ALA A N 1
ATOM 730 C CA . ALA A 1 92 ? 3.912 -8.606 2.947 1.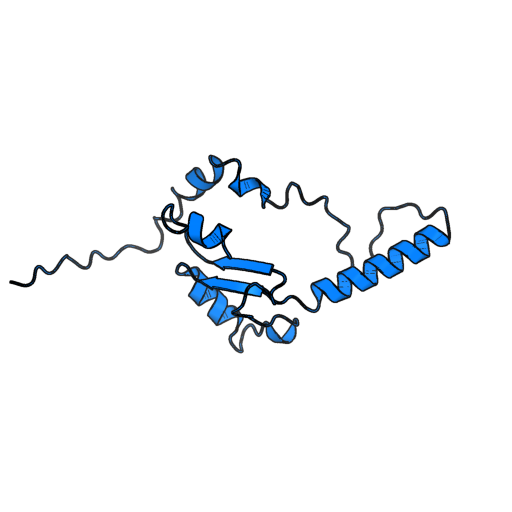00 86.06 92 ALA A CA 1
ATOM 731 C C . ALA A 1 92 ? 4.484 -9.859 3.622 1.00 86.06 92 ALA A C 1
ATOM 733 O O . ALA A 1 92 ? 3.755 -10.801 3.914 1.00 86.06 92 ALA A O 1
ATOM 734 N N . ALA A 1 93 ? 5.803 -9.908 3.816 1.00 88.94 93 ALA A N 1
ATOM 735 C CA . ALA A 1 93 ? 6.473 -11.050 4.409 1.00 88.94 93 ALA A CA 1
ATOM 736 C C . ALA A 1 93 ? 6.352 -11.018 5.938 1.00 88.94 93 ALA A C 1
ATOM 738 O O . ALA A 1 93 ? 6.186 -9.963 6.544 1.00 88.94 93 ALA A O 1
ATOM 739 N N . ALA A 1 94 ? 6.559 -12.173 6.574 1.00 89.31 94 ALA A N 1
ATOM 740 C CA . ALA A 1 94 ? 6.373 -12.365 8.016 1.00 89.31 94 ALA A CA 1
ATOM 741 C C . ALA A 1 94 ? 7.128 -11.365 8.917 1.00 89.31 94 ALA A C 1
ATOM 743 O O . ALA A 1 94 ? 6.723 -11.123 10.051 1.00 89.31 94 ALA A O 1
ATOM 744 N N . ARG A 1 95 ? 8.236 -10.777 8.440 1.00 89.56 95 ARG A N 1
ATOM 745 C CA . ARG A 1 95 ? 9.004 -9.789 9.214 1.00 89.56 95 ARG A CA 1
ATOM 746 C C . ARG A 1 95 ? 8.274 -8.451 9.353 1.00 89.56 95 ARG A C 1
ATOM 748 O O . ARG A 1 95 ? 8.409 -7.798 10.384 1.00 89.56 95 ARG A O 1
ATOM 755 N N . TYR A 1 96 ? 7.535 -8.057 8.323 1.00 85.00 96 TYR A N 1
ATOM 756 C CA . TYR A 1 96 ? 6.777 -6.814 8.264 1.00 85.00 96 TYR A CA 1
ATOM 757 C C . TYR A 1 96 ? 5.363 -7.146 7.808 1.00 85.00 96 TYR A C 1
ATOM 759 O O . TYR A 1 96 ? 4.968 -6.761 6.724 1.00 85.00 96 TYR A O 1
ATOM 767 N N . ASP A 1 97 ? 4.627 -7.915 8.604 1.00 89.06 97 ASP A N 1
ATOM 768 C CA . ASP A 1 97 ? 3.299 -8.379 8.217 1.00 89.06 97 ASP A CA 1
ATOM 769 C C . ASP A 1 97 ? 2.278 -7.230 8.213 1.00 89.06 97 ASP A C 1
ATOM 771 O O . ASP A 1 97 ? 1.867 -6.723 9.263 1.00 89.06 97 ASP A O 1
ATOM 775 N N . GLN A 1 98 ? 1.889 -6.803 7.014 1.00 85.31 98 GLN A N 1
ATOM 776 C CA . GLN A 1 98 ? 0.884 -5.765 6.812 1.00 85.31 98 GLN A CA 1
ATOM 777 C C . GLN A 1 98 ? -0.550 -6.240 7.099 1.00 85.31 98 GLN A C 1
ATOM 779 O O . GLN A 1 98 ? -1.417 -5.411 7.371 1.00 85.31 98 GLN A O 1
ATOM 784 N N . ASP A 1 99 ? -0.810 -7.549 7.126 1.00 87.31 99 ASP A N 1
ATOM 785 C CA . ASP A 1 99 ? -2.138 -8.070 7.470 1.00 87.31 99 ASP A CA 1
ATOM 786 C C . ASP A 1 99 ? -2.484 -7.743 8.934 1.00 87.31 99 ASP A C 1
ATOM 788 O O . ASP A 1 99 ? -3.626 -7.430 9.271 1.00 87.31 99 ASP A O 1
ATOM 792 N N . ARG A 1 100 ? -1.462 -7.637 9.801 1.00 84.81 100 ARG A N 1
ATOM 793 C CA . ARG A 1 100 ? -1.615 -7.220 11.206 1.00 84.81 100 ARG A CA 1
ATOM 794 C C . ARG A 1 100 ? -2.219 -5.824 11.372 1.00 84.81 100 ARG A C 1
ATOM 796 O O . ARG A 1 100 ? -2.837 -5.543 12.395 1.00 84.81 100 ARG A O 1
ATOM 803 N N . ILE A 1 101 ? -1.993 -4.933 10.411 1.00 84.81 101 ILE A N 1
ATOM 804 C CA . ILE A 1 101 ? -2.538 -3.566 10.413 1.00 84.81 101 ILE A CA 1
ATOM 805 C C . ILE A 1 101 ? -3.815 -3.450 9.566 1.00 84.81 101 ILE A C 1
ATOM 807 O O . ILE A 1 101 ? -4.275 -2.340 9.320 1.00 84.81 101 ILE A O 1
ATOM 811 N N . GLY A 1 102 ? -4.398 -4.580 9.148 1.00 83.81 102 GLY A N 1
ATOM 812 C CA . GLY A 1 102 ? -5.638 -4.623 8.372 1.00 83.81 102 GLY A CA 1
ATOM 813 C C . GLY A 1 102 ? -5.448 -4.287 6.894 1.00 83.81 102 GLY A C 1
ATOM 814 O O . GLY A 1 102 ? -6.401 -3.858 6.239 1.00 83.81 102 GLY A O 1
ATOM 815 N N . ILE A 1 103 ? -4.226 -4.451 6.371 1.00 86.56 103 ILE A N 1
ATOM 816 C CA . ILE A 1 103 ? -3.897 -4.179 4.973 1.00 86.56 103 ILE A CA 1
ATOM 817 C C . ILE A 1 103 ? -3.903 -5.478 4.175 1.00 86.56 103 ILE A C 1
ATOM 819 O O . ILE A 1 103 ? -3.031 -6.328 4.335 1.00 86.56 103 ILE A O 1
ATOM 823 N N . VAL A 1 104 ? -4.869 -5.595 3.263 1.00 87.75 104 VAL A N 1
ATOM 824 C CA . VAL A 1 104 ? -5.031 -6.767 2.394 1.00 87.75 104 VAL A CA 1
ATOM 825 C C . VAL A 1 104 ? -4.928 -6.342 0.940 1.00 87.75 104 VAL A C 1
ATOM 827 O O . VAL A 1 104 ? -5.710 -5.519 0.461 1.00 87.75 104 VAL A O 1
ATOM 830 N N . PHE A 1 105 ? -3.991 -6.942 0.207 1.00 84.69 105 PHE A N 1
ATOM 831 C CA . PHE A 1 105 ? -3.834 -6.652 -1.212 1.00 84.69 105 PHE A CA 1
ATOM 832 C C . PHE A 1 105 ? -4.978 -7.226 -2.042 1.00 84.69 105 PHE A C 1
ATOM 834 O O . PHE A 1 105 ? -5.179 -8.442 -2.109 1.00 84.69 105 PHE A O 1
ATOM 841 N N . ARG A 1 106 ? -5.696 -6.343 -2.741 1.00 88.50 106 ARG A N 1
ATOM 842 C CA . ARG A 1 106 ? -6.741 -6.716 -3.699 1.00 88.50 106 ARG A CA 1
ATOM 843 C C . ARG A 1 106 ? -6.286 -6.413 -5.120 1.00 88.50 106 ARG A C 1
ATOM 845 O O . ARG A 1 106 ? -5.934 -5.290 -5.457 1.00 88.50 106 ARG A O 1
ATOM 852 N N . ALA A 1 107 ? -6.329 -7.433 -5.976 1.00 84.06 107 ALA A N 1
ATOM 853 C CA . ALA A 1 107 ? -5.912 -7.319 -7.376 1.00 84.06 107 ALA A CA 1
ATOM 854 C C . ALA A 1 107 ? -6.922 -6.554 -8.252 1.00 84.06 107 ALA A C 1
ATOM 856 O O . ALA A 1 107 ? -6.597 -6.145 -9.364 1.00 84.06 107 ALA A O 1
ATOM 857 N N . THR A 1 108 ? -8.160 -6.381 -7.779 1.00 89.06 108 THR A N 1
ATOM 858 C CA . THR A 1 108 ? -9.228 -5.725 -8.537 1.00 89.06 108 THR A CA 1
ATOM 859 C C . THR A 1 108 ? -9.438 -4.290 -8.055 1.00 89.06 108 THR A C 1
ATOM 861 O O . THR A 1 108 ? -9.761 -4.111 -6.879 1.00 89.06 108 THR A O 1
ATOM 864 N N . PRO A 1 109 ? -9.375 -3.278 -8.938 1.00 87.75 109 PRO A N 1
ATOM 865 C CA . PRO A 1 109 ? -9.495 -1.875 -8.528 1.00 87.75 109 PRO A CA 1
ATOM 866 C C . PRO A 1 109 ? -10.869 -1.507 -7.987 1.00 87.75 109 PRO A C 1
ATOM 868 O O . PRO A 1 109 ? -10.988 -0.655 -7.122 1.00 87.75 109 PRO A O 1
ATOM 871 N N . ARG A 1 110 ? -11.916 -2.212 -8.422 1.00 90.75 110 ARG A N 1
ATOM 872 C CA . ARG A 1 110 ? -13.289 -1.985 -7.950 1.00 90.75 110 ARG A CA 1
ATOM 873 C C . ARG A 1 110 ? -13.523 -2.330 -6.475 1.00 90.75 110 ARG A C 1
ATOM 875 O O . ARG A 1 110 ? -14.584 -2.012 -5.959 1.00 90.75 110 ARG A O 1
ATOM 882 N N . GLN A 1 111 ? -12.592 -3.036 -5.838 1.00 91.12 111 GLN A N 1
ATOM 883 C CA . GLN A 1 111 ? -12.694 -3.455 -4.436 1.00 91.12 111 GLN A CA 1
ATOM 884 C C . GLN A 1 111 ? -11.617 -2.807 -3.557 1.00 91.12 111 GLN A C 1
ATOM 886 O O . GLN A 1 111 ? -11.522 -3.165 -2.392 1.00 91.12 111 GLN A O 1
ATOM 891 N N . ALA A 1 112 ? -10.768 -1.943 -4.114 1.00 89.00 112 ALA A N 1
ATOM 892 C CA . ALA A 1 112 ? -9.637 -1.360 -3.406 1.00 89.00 112 ALA A CA 1
ATOM 893 C C . ALA A 1 112 ? -9.918 0.102 -3.041 1.00 89.00 112 ALA A C 1
ATOM 895 O O . ALA A 1 112 ? -10.500 0.835 -3.839 1.00 89.00 112 ALA A O 1
ATOM 896 N N . ASP A 1 113 ? -9.461 0.523 -1.863 1.00 89.19 113 ASP A N 1
ATOM 897 C CA . ASP A 1 113 ? -9.614 1.899 -1.372 1.00 89.19 113 ASP A CA 1
ATOM 898 C C . ASP A 1 113 ? -8.441 2.790 -1.787 1.00 89.19 113 ASP A C 1
ATOM 900 O O . ASP A 1 113 ? -8.589 3.995 -1.988 1.00 89.19 113 ASP A O 1
ATOM 904 N N . VAL A 1 114 ? -7.250 2.197 -1.899 1.00 87.06 114 VAL A N 1
ATOM 905 C CA . VAL A 1 114 ? -5.999 2.908 -2.182 1.00 87.06 114 VAL A CA 1
ATOM 906 C C . VAL A 1 114 ? -5.272 2.218 -3.327 1.00 87.06 114 VAL A C 1
ATOM 908 O O . VAL A 1 114 ? -5.308 1.001 -3.458 1.00 87.06 114 VAL A O 1
ATOM 911 N N . MET A 1 115 ? -4.566 2.983 -4.152 1.00 89.50 115 MET A N 1
ATOM 912 C CA . MET A 1 115 ? -3.732 2.460 -5.230 1.00 89.50 115 MET A CA 1
ATOM 913 C C . MET A 1 115 ? -2.264 2.807 -4.961 1.00 89.50 115 MET A C 1
ATOM 915 O O . MET A 1 115 ? -1.899 3.980 -4.930 1.00 89.50 115 MET A O 1
ATOM 919 N N . ILE A 1 116 ? -1.410 1.794 -4.787 1.00 89.69 116 ILE A N 1
ATOM 920 C CA . ILE A 1 116 ? 0.028 1.974 -4.549 1.00 89.69 116 ILE A CA 1
ATOM 921 C C . ILE A 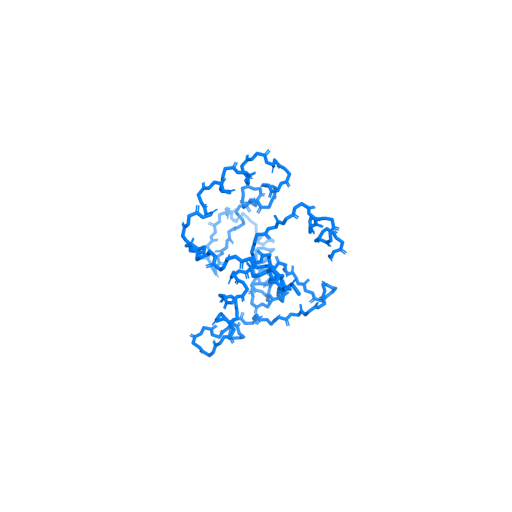1 116 ? 0.789 1.773 -5.858 1.00 89.69 116 ILE A C 1
ATOM 923 O O . ILE A 1 116 ? 0.902 0.655 -6.360 1.00 89.69 116 ILE A O 1
ATOM 927 N N . VAL A 1 117 ? 1.349 2.857 -6.399 1.00 88.00 117 VAL A N 1
ATOM 928 C CA . VAL A 1 117 ? 2.176 2.834 -7.615 1.00 88.00 117 VAL A CA 1
ATOM 929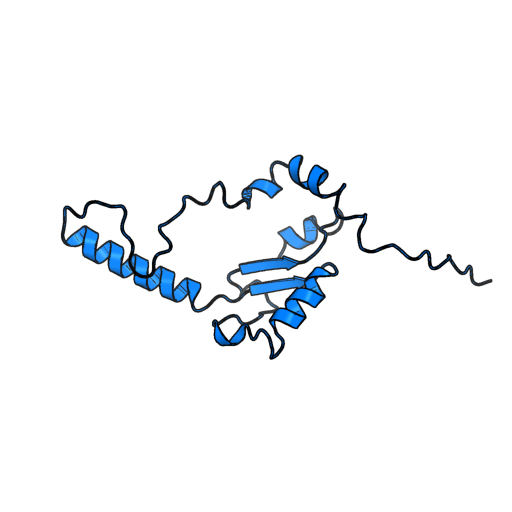 C C . VAL A 1 117 ? 3.643 2.676 -7.228 1.00 88.00 117 VAL A C 1
ATOM 931 O O . VAL A 1 117 ? 4.329 3.639 -6.898 1.00 88.00 117 VAL A O 1
ATOM 934 N N . ALA A 1 118 ? 4.128 1.439 -7.257 1.00 87.25 118 ALA A N 1
ATOM 935 C CA . ALA A 1 118 ? 5.461 1.081 -6.795 1.00 87.25 118 ALA A CA 1
ATOM 936 C C . ALA A 1 118 ? 6.412 0.863 -7.973 1.00 87.25 118 ALA A C 1
ATOM 938 O O . ALA A 1 118 ? 6.606 -0.249 -8.476 1.00 87.25 118 ALA A O 1
ATOM 939 N N . GLY A 1 119 ? 7.042 1.950 -8.401 1.00 87.38 119 GLY A N 1
ATOM 940 C CA . GLY A 1 119 ? 8.094 1.925 -9.404 1.00 87.38 119 GLY A CA 1
ATOM 941 C C . GLY A 1 119 ? 8.047 3.126 -10.329 1.00 87.38 119 GLY A C 1
ATOM 942 O O . GLY A 1 119 ? 7.311 4.086 -10.116 1.00 87.38 119 GLY A O 1
ATOM 943 N N . THR A 1 120 ? 8.861 3.072 -11.376 1.00 87.94 120 THR A N 1
ATOM 944 C CA . THR A 1 120 ? 8.929 4.151 -12.353 1.00 87.94 120 THR A CA 1
ATOM 945 C C . THR A 1 120 ? 7.743 4.067 -13.313 1.00 87.94 120 THR A C 1
ATOM 947 O O . THR A 1 120 ? 7.474 3.033 -13.927 1.00 87.94 120 THR A O 1
ATOM 950 N N . LEU A 1 121 ? 7.013 5.172 -13.445 1.00 84.75 121 LEU A N 1
ATOM 951 C CA . LEU A 1 121 ? 5.916 5.291 -14.396 1.00 84.75 121 LEU A CA 1
ATOM 952 C C . LEU A 1 121 ? 6.476 5.786 -15.731 1.00 84.75 121 LEU A C 1
ATOM 954 O O . LEU A 1 121 ? 7.151 6.810 -15.797 1.00 84.75 121 LEU A O 1
ATOM 958 N N . THR A 1 122 ? 6.223 5.038 -16.801 1.00 87.38 122 THR A N 1
ATOM 959 C CA . THR A 1 122 ? 6.672 5.399 -18.151 1.00 87.38 122 THR A CA 1
ATOM 960 C C . THR A 1 122 ? 5.543 6.059 -18.939 1.00 87.38 122 THR A C 1
ATOM 962 O O . THR A 1 122 ? 4.375 5.726 -18.745 1.00 87.38 122 THR A O 1
ATOM 965 N N . ASN A 1 123 ? 5.873 6.930 -19.899 1.00 89.50 123 ASN A N 1
ATOM 966 C CA . ASN A 1 123 ? 4.878 7.601 -20.758 1.00 89.50 123 ASN A CA 1
ATOM 967 C C . ASN A 1 123 ? 3.940 6.613 -21.473 1.00 89.50 123 ASN A C 1
ATOM 969 O O . ASN A 1 123 ? 2.777 6.918 -21.721 1.00 89.50 123 ASN A O 1
ATOM 973 N N . LYS A 1 124 ? 4.430 5.401 -21.761 1.00 89.00 124 LYS A N 1
ATOM 974 C CA . LYS A 1 124 ? 3.634 4.317 -22.348 1.00 89.00 124 LYS A CA 1
ATOM 975 C C . LYS A 1 124 ? 2.612 3.730 -21.367 1.00 89.00 124 LYS A C 1
ATOM 977 O O . LYS A 1 124 ? 1.545 3.302 -21.792 1.00 89.00 124 LYS A O 1
ATOM 982 N N . MET A 1 125 ? 2.934 3.705 -20.075 1.00 88.56 125 MET A N 1
ATOM 983 C CA . MET A 1 125 ? 2.087 3.144 -19.019 1.00 88.56 125 MET A CA 1
ATOM 984 C C . MET A 1 125 ? 1.093 4.166 -18.437 1.00 88.56 125 MET A C 1
ATOM 986 O O . MET A 1 125 ? 0.051 3.775 -17.917 1.00 88.56 125 MET A O 1
ATOM 990 N N . ALA A 1 126 ? 1.351 5.470 -18.583 1.00 88.56 126 ALA A N 1
ATOM 991 C CA . ALA A 1 126 ? 0.472 6.548 -18.114 1.00 88.56 126 ALA A CA 1
ATOM 992 C C . ALA A 1 126 ? -1.019 6.412 -18.509 1.00 88.56 126 ALA A C 1
ATOM 994 O O . ALA A 1 126 ? -1.874 6.538 -17.629 1.00 88.56 126 ALA A O 1
ATOM 995 N N . PRO A 1 127 ? -1.387 6.114 -19.775 1.00 87.88 127 PRO A N 1
ATOM 996 C CA . PRO A 1 127 ? -2.796 5.964 -20.143 1.00 87.88 127 PRO A CA 1
ATOM 997 C C . PRO A 1 127 ? -3.434 4.670 -19.620 1.00 87.88 127 PRO A C 1
ATOM 999 O O . PRO A 1 127 ? -4.657 4.598 -19.558 1.00 87.88 127 PRO A O 1
ATOM 1002 N N . ALA A 1 128 ? -2.647 3.647 -19.274 1.00 86.56 128 ALA A N 1
ATOM 1003 C CA . ALA A 1 128 ? -3.171 2.423 -18.672 1.00 86.56 128 ALA A CA 1
ATOM 1004 C C . ALA A 1 128 ? -3.513 2.650 -17.197 1.00 86.56 128 ALA A C 1
ATOM 1006 O O . ALA A 1 128 ? -4.579 2.239 -16.761 1.00 86.56 128 ALA A O 1
ATOM 1007 N N . LEU A 1 129 ? -2.661 3.373 -16.464 1.00 87.19 129 LEU A N 1
ATOM 1008 C CA . LEU A 1 129 ? -2.881 3.657 -15.046 1.00 87.19 129 LEU A CA 1
ATOM 1009 C C . LEU A 1 129 ? -4.138 4.499 -14.796 1.00 87.19 129 LEU A C 1
ATOM 1011 O O . LEU A 1 129 ? -4.863 4.221 -13.858 1.00 87.19 129 LEU A O 1
ATOM 1015 N N . ARG A 1 130 ? -4.442 5.475 -15.661 1.00 87.56 130 ARG A N 1
ATOM 1016 C CA . ARG A 1 130 ? -5.674 6.287 -15.559 1.00 87.56 130 ARG A CA 1
ATOM 1017 C C . ARG A 1 130 ? -6.974 5.513 -15.815 1.00 87.56 130 ARG A C 1
ATOM 1019 O O . ARG A 1 130 ? -8.044 6.050 -15.561 1.00 87.56 130 ARG A O 1
ATOM 1026 N N . LYS A 1 131 ? -6.898 4.325 -16.422 1.00 88.25 131 LYS A N 1
ATOM 1027 C CA . LYS A 1 131 ? -8.075 3.492 -16.734 1.00 88.25 131 LYS A CA 1
ATOM 1028 C C . LYS A 1 131 ? -8.414 2.508 -15.625 1.00 88.25 131 LYS A C 1
ATOM 1030 O O . LYS A 1 131 ? -9.493 1.918 -15.667 1.00 88.25 131 LYS A O 1
ATOM 1035 N N . VAL A 1 132 ? -7.457 2.264 -14.740 1.00 81.12 132 VAL A N 1
ATOM 1036 C CA . VAL A 1 132 ? -7.649 1.441 -13.555 1.00 81.12 132 VAL A CA 1
ATOM 1037 C C . VAL A 1 132 ? -8.354 2.298 -12.515 1.00 81.12 132 VAL A C 1
ATOM 1039 O O . VAL A 1 132 ? -9.330 1.772 -11.938 1.00 81.12 132 VAL A O 1
#

Organism: NCBI:txid261099

Foldseek 3Di:
DDDPDDPPPPPPPPVVPVVVVVCVPPPVNCVPPCPPVPPDPPDPDDDDDDCPDPVVVVVVVVVSVVVVVCQQAFEEEEAAPDPQVVVVVVCCDPVNNCVVSNYHYDNDPVPGPHYDNGDDDDPVCVVVVVVD

Secondary structure (DSSP, 8-state):
-----------TTSTHHHHHHHTTT-TTTGGGSTTSS------SS---S---SHHHHHHHHHHHHHHHHHHH---EEEEE-STHHHHHHHTTSGGG-SGGGT----S-GGG-SEEEEESPPPTTTHHHHTT-

pLDDT: mean 70.45, std 19.82, range [32.78, 91.5]

Sequence (132 aa):
MIRRVPFQLIKPQYQCRSMMRLIKTDKELSSFDTKDAKPQPVNPFNLPKPLNNAAEFALTTIDSIVNYVRTSSMWPLTFGLACCAVEMMHMAAARYDQDRIGIVFRATPRQADVMIVAGTLTNKMAPALRKV

Radius of gyration: 20.9 Å; chains: 1; bounding box: 50×41×58 Å